Protein AF-A0A847C413-F1 (afdb_monomer_lite)

pLDDT: mean 90.89, std 14.71, range [33.56, 98.5]

Secondary structure (DSSP, 8-state):
-----SPBT-------HHHHHHHHHH--SHHHHHSSSHHHHHHSGGG------SS--TT-B---SSHHHHHHHHHHHHHH-SSS----HHHHHHHHHH-GGGGGTTTT-PPPPTTGGGSSS--

Radius of gyration: 17.54 Å; chains: 1; bounding box: 45×27×40 Å

Structure (mmCIF, N/CA/C/O backbone):
data_AF-A0A847C413-F1
#
_entry.id   AF-A0A847C413-F1
#
loop_
_atom_site.group_PDB
_atom_site.id
_atom_site.type_symbol
_atom_site.label_atom_id
_atom_site.label_alt_id
_atom_site.label_comp_id
_atom_site.label_asym_id
_atom_site.label_entity_id
_atom_site.label_seq_id
_atom_site.pdbx_PDB_ins_code
_atom_site.Cartn_x
_atom_site.Cartn_y
_atom_site.Cartn_z
_atom_site.occupancy
_atom_site.B_iso_or_equiv
_atom_site.auth_seq_id
_atom_site.auth_comp_id
_atom_site.auth_asym_id
_atom_site.auth_atom_id
_atom_site.pdbx_PDB_model_num
ATOM 1 N N . MET A 1 1 ? 4.835 7.251 -7.320 1.00 57.47 1 MET A N 1
ATOM 2 C CA . MET A 1 1 ? 3.444 6.881 -6.978 1.00 57.47 1 MET A CA 1
ATOM 3 C C . MET A 1 1 ? 2.747 8.092 -6.373 1.00 57.47 1 MET A C 1
ATOM 5 O O . MET A 1 1 ? 3.011 8.374 -5.215 1.00 57.47 1 MET A O 1
ATOM 9 N N . ASN A 1 2 ? 1.926 8.827 -7.130 1.00 65.50 2 ASN A N 1
ATOM 10 C CA . ASN A 1 2 ? 1.212 10.010 -6.608 1.00 65.50 2 ASN A CA 1
ATOM 11 C C . ASN A 1 2 ? -0.322 9.896 -6.710 1.00 65.50 2 ASN A C 1
ATOM 13 O O . ASN A 1 2 ? -1.026 10.877 -6.545 1.00 65.50 2 ASN A O 1
ATOM 17 N N . GLU A 1 3 ? -0.835 8.696 -6.997 1.00 84.00 3 GLU A N 1
ATOM 18 C CA . GLU A 1 3 ? -2.254 8.445 -7.316 1.00 84.00 3 GLU A CA 1
ATOM 19 C C . GLU A 1 3 ? -2.911 7.450 -6.338 1.00 84.00 3 GLU A C 1
ATOM 21 O O . GLU A 1 3 ? -3.936 6.839 -6.643 1.00 84.00 3 GLU A O 1
ATOM 26 N N . ARG A 1 4 ? -2.284 7.230 -5.177 1.00 91.81 4 ARG A N 1
ATOM 27 C CA . ARG A 1 4 ? -2.746 6.284 -4.155 1.00 91.81 4 ARG A CA 1
ATOM 28 C C . ARG A 1 4 ? -4.010 6.826 -3.493 1.00 91.81 4 ARG A C 1
ATOM 30 O O . ARG A 1 4 ? -4.023 7.976 -3.087 1.00 91.81 4 ARG A O 1
ATOM 37 N N . THR A 1 5 ? -5.019 5.977 -3.344 1.00 96.62 5 THR A N 1
ATOM 38 C CA . THR A 1 5 ? -6.268 6.275 -2.610 1.00 96.62 5 THR A CA 1
ATOM 39 C C . THR A 1 5 ? -6.595 5.221 -1.553 1.00 96.62 5 THR A C 1
ATOM 41 O O . THR A 1 5 ? -7.435 5.451 -0.693 1.00 96.62 5 THR A O 1
ATOM 44 N N . TYR A 1 6 ? -5.914 4.073 -1.571 1.00 96.94 6 TYR A N 1
ATOM 45 C CA . TYR A 1 6 ? -5.979 3.074 -0.506 1.00 96.94 6 TYR A CA 1
ATOM 46 C C . TYR A 1 6 ? -4.930 3.351 0.581 1.00 96.94 6 TYR A C 1
ATOM 48 O O . TYR A 1 6 ? -3.899 3.972 0.289 1.00 96.94 6 TYR A O 1
ATOM 56 N N . PRO A 1 7 ? -5.142 2.856 1.816 1.00 96.00 7 PRO A N 1
ATOM 57 C CA . PRO A 1 7 ? -4.121 2.868 2.855 1.00 96.00 7 PRO A CA 1
ATOM 58 C C . PRO A 1 7 ? -2.811 2.255 2.370 1.00 96.00 7 PRO A C 1
ATOM 60 O O . PRO A 1 7 ? -2.784 1.282 1.611 1.00 96.00 7 PRO A O 1
ATOM 63 N N . ARG A 1 8 ? -1.693 2.793 2.852 1.00 94.25 8 ARG A N 1
ATOM 64 C CA . ARG A 1 8 ? -0.395 2.147 2.655 1.00 94.25 8 ARG A CA 1
ATOM 65 C C . ARG A 1 8 ? -0.376 0.770 3.305 1.00 94.25 8 ARG A C 1
ATOM 67 O O . ARG A 1 8 ? -0.867 0.635 4.414 1.00 94.25 8 ARG A O 1
ATOM 74 N N . GLY A 1 9 ? 0.211 -0.214 2.622 1.00 94.06 9 GLY A N 1
ATOM 75 C CA . GLY A 1 9 ? 0.189 -1.621 3.042 1.00 94.06 9 GLY A CA 1
ATOM 76 C C . GLY A 1 9 ? -0.903 -2.456 2.365 1.00 94.06 9 GLY A C 1
ATOM 77 O O . GLY A 1 9 ? -0.868 -3.677 2.453 1.00 94.06 9 GLY A O 1
ATOM 78 N N . LEU A 1 10 ? -1.811 -1.820 1.615 1.00 95.50 10 LEU A N 1
ATOM 79 C CA . LEU A 1 10 ? -2.751 -2.481 0.699 1.00 95.50 10 LEU A CA 1
ATOM 80 C C . LEU A 1 10 ? -2.351 -2.285 -0.775 1.00 95.50 10 LEU A C 1
ATOM 82 O O . LEU A 1 10 ? -3.195 -2.241 -1.667 1.00 95.50 10 LEU A O 1
ATOM 86 N N . ASP A 1 11 ? -1.053 -2.110 -1.023 1.00 92.19 11 ASP A N 1
ATOM 87 C CA . ASP A 1 11 ? -0.500 -1.879 -2.353 1.00 92.19 11 ASP A CA 1
ATOM 88 C C . ASP A 1 11 ? -0.570 -3.170 -3.193 1.00 92.19 11 ASP A C 1
ATOM 90 O O . ASP A 1 11 ? -0.106 -4.228 -2.767 1.00 92.19 11 ASP A O 1
ATOM 94 N N . ILE A 1 12 ? -1.157 -3.083 -4.390 1.00 94.69 12 ILE A N 1
ATOM 95 C CA . ILE A 1 12 ? -1.260 -4.190 -5.349 1.00 94.69 12 ILE A CA 1
ATOM 96 C C . ILE A 1 12 ? -0.811 -3.685 -6.717 1.00 94.69 12 ILE A C 1
ATOM 98 O O . ILE A 1 12 ? -1.281 -2.653 -7.196 1.00 94.69 12 ILE A O 1
ATOM 102 N N . GLU A 1 13 ? 0.062 -4.446 -7.367 1.00 95.31 13 GLU A N 1
ATOM 103 C CA . GLU A 1 13 ? 0.529 -4.180 -8.724 1.00 95.31 13 GLU A CA 1
ATOM 104 C C . GLU A 1 13 ? 0.271 -5.414 -9.589 1.00 95.31 13 GLU A C 1
ATOM 106 O O . GLU A 1 13 ? 0.643 -6.532 -9.231 1.00 95.31 13 GLU A O 1
ATOM 111 N N . VAL A 1 14 ? -0.389 -5.217 -10.732 1.00 96.44 14 VAL A N 1
ATOM 112 C CA . VAL A 1 14 ? -0.707 -6.288 -11.683 1.00 96.44 14 VAL A CA 1
ATOM 113 C C . VAL A 1 14 ? -0.155 -5.906 -13.047 1.00 96.44 14 VAL A C 1
ATOM 115 O O . VAL A 1 14 ? -0.452 -4.838 -13.577 1.00 96.44 14 VAL A O 1
ATOM 118 N N . PHE A 1 15 ? 0.646 -6.790 -13.626 1.00 96.12 15 PHE A N 1
ATOM 119 C CA . PHE A 1 15 ? 1.254 -6.618 -14.941 1.00 96.12 15 PHE A CA 1
ATOM 120 C C . PHE A 1 15 ? 1.411 -7.979 -15.620 1.00 96.12 15 PHE A C 1
ATOM 122 O O . PHE A 1 15 ? 1.413 -9.027 -14.971 1.00 96.12 15 PHE A O 1
ATOM 129 N N . SER A 1 16 ? 1.524 -7.979 -16.948 1.00 97.38 16 SER A N 1
ATOM 130 C CA . SER A 1 16 ? 1.724 -9.216 -17.696 1.00 97.38 16 SER A CA 1
ATOM 131 C C . SER A 1 16 ? 3.133 -9.773 -17.485 1.00 97.38 16 SER A C 1
ATOM 133 O O . SER A 1 16 ? 4.100 -9.044 -17.243 1.00 97.38 16 SER A O 1
ATOM 135 N N . TYR A 1 17 ? 3.274 -11.083 -17.688 1.00 98.06 17 TYR A N 1
ATOM 136 C CA . TYR A 1 17 ? 4.584 -11.729 -17.707 1.00 98.06 17 TYR A CA 1
ATOM 137 C C . TYR A 1 17 ? 5.531 -11.105 -18.744 1.00 98.06 17 TYR A C 1
ATOM 139 O O . TYR A 1 17 ? 6.723 -10.977 -18.482 1.00 98.06 17 TYR A O 1
ATOM 147 N N . SER A 1 18 ? 5.019 -10.695 -19.911 1.00 98.12 18 SER A N 1
ATOM 148 C CA . SER A 1 18 ? 5.847 -10.086 -20.958 1.00 98.12 18 SER A CA 1
ATOM 149 C C . SER A 1 18 ? 6.502 -8.783 -20.493 1.00 98.12 18 SER A C 1
ATOM 151 O O . SER A 1 18 ? 7.701 -8.614 -20.706 1.00 98.12 18 SER A O 1
ATOM 153 N N . VAL A 1 19 ? 5.754 -7.914 -19.805 1.00 97.38 19 VAL A N 1
ATOM 154 C CA . VAL A 1 19 ? 6.271 -6.651 -19.257 1.00 97.38 19 VAL A CA 1
ATOM 155 C C . VAL A 1 19 ? 7.284 -6.917 -18.143 1.00 97.38 19 VAL A C 1
ATOM 157 O O . VAL A 1 19 ? 8.361 -6.323 -18.144 1.00 97.38 19 VAL A O 1
ATOM 160 N N . LEU A 1 20 ? 6.997 -7.861 -17.237 1.00 97.69 20 LEU A N 1
ATOM 161 C CA . LEU A 1 20 ? 7.947 -8.249 -16.187 1.00 97.69 20 LEU A CA 1
ATOM 162 C C . LEU A 1 20 ? 9.252 -8.810 -16.772 1.00 97.69 20 LEU A C 1
ATOM 164 O O . LEU A 1 20 ? 10.342 -8.450 -16.330 1.00 97.69 20 LEU A O 1
ATOM 168 N N . LYS A 1 21 ? 9.154 -9.683 -17.783 1.00 98.19 21 LYS A N 1
ATOM 169 C CA . LYS A 1 21 ? 10.311 -10.268 -18.470 1.00 98.19 21 LYS A CA 1
ATOM 170 C C . LYS A 1 21 ? 11.164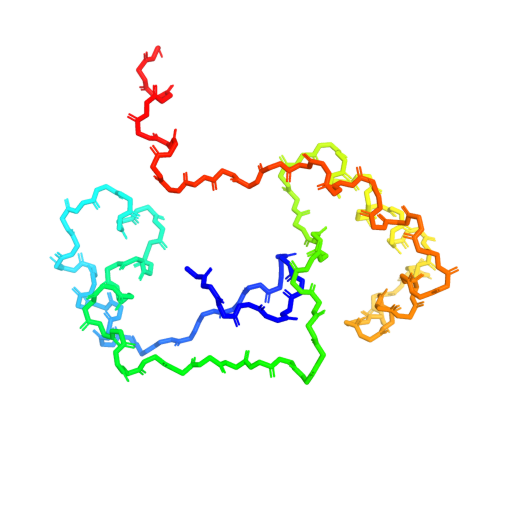 -9.184 -19.120 1.00 98.19 21 LYS A C 1
ATOM 172 O O . LYS A 1 21 ? 12.388 -9.235 -19.044 1.00 98.19 21 LYS A O 1
ATOM 177 N N . GLU A 1 22 ? 10.531 -8.208 -19.757 1.00 97.88 22 GLU A N 1
ATOM 178 C CA . GLU A 1 22 ? 11.239 -7.086 -20.358 1.00 97.88 22 GLU A CA 1
ATOM 179 C C . GLU A 1 22 ? 11.965 -6.241 -19.303 1.00 97.88 22 GLU A C 1
ATOM 181 O O . GLU A 1 22 ? 13.159 -5.978 -19.462 1.00 97.88 22 GLU A O 1
ATOM 186 N N . ALA A 1 23 ? 11.289 -5.912 -18.198 1.00 97.31 23 ALA A N 1
ATOM 187 C CA . ALA A 1 23 ? 11.887 -5.202 -17.071 1.00 97.31 23 ALA A CA 1
ATOM 188 C C . ALA A 1 23 ? 13.105 -5.945 -16.509 1.00 97.31 23 ALA A C 1
ATOM 190 O O . ALA A 1 23 ? 14.151 -5.337 -16.299 1.00 97.31 23 ALA A O 1
ATOM 191 N N . PHE A 1 24 ? 13.019 -7.269 -16.356 1.00 97.25 24 PHE A N 1
ATOM 192 C CA . PHE A 1 24 ? 14.130 -8.095 -15.881 1.00 97.25 24 PHE A CA 1
ATOM 193 C C . PHE A 1 24 ? 15.390 -7.973 -16.757 1.00 97.25 24 PHE A C 1
ATOM 195 O O . PHE A 1 24 ? 16.496 -7.839 -16.233 1.00 97.25 24 PHE A O 1
ATOM 202 N N . TYR A 1 25 ? 15.242 -7.990 -18.087 1.00 98.06 25 TYR A N 1
ATOM 203 C CA . TYR A 1 25 ? 16.387 -7.880 -19.000 1.00 98.06 25 TYR A CA 1
ATOM 204 C C . TYR A 1 25 ? 16.889 -6.445 -19.183 1.00 98.06 25 TYR A C 1
ATOM 206 O O . TYR A 1 25 ? 18.084 -6.249 -19.406 1.00 98.06 25 TYR A O 1
ATOM 214 N N . LYS A 1 26 ? 15.999 -5.447 -19.121 1.00 97.81 26 LYS A N 1
ATOM 215 C CA . LYS A 1 26 ? 16.325 -4.053 -19.459 1.00 97.81 26 LYS A CA 1
ATOM 216 C C . LYS A 1 26 ? 16.627 -3.162 -18.251 1.00 97.81 26 LYS A C 1
ATOM 218 O O . LYS A 1 26 ? 17.233 -2.108 -18.436 1.00 97.81 26 LYS A O 1
ATOM 223 N N . ALA A 1 27 ? 16.253 -3.552 -17.033 1.00 97.25 27 ALA A N 1
ATOM 224 C CA . ALA A 1 27 ? 16.577 -2.798 -15.825 1.00 97.25 27 ALA A CA 1
ATOM 225 C C . ALA A 1 27 ? 18.078 -2.884 -15.502 1.00 97.25 27 ALA A C 1
ATOM 227 O O . ALA A 1 27 ? 18.616 -3.956 -15.194 1.00 97.25 27 ALA A O 1
ATOM 228 N N . THR A 1 28 ? 18.754 -1.736 -15.548 1.00 96.06 28 THR A N 1
ATOM 229 C CA . THR A 1 28 ? 20.200 -1.611 -15.294 1.00 96.06 28 THR A CA 1
ATOM 230 C C . THR A 1 28 ? 20.521 -0.880 -13.996 1.00 96.06 28 THR A C 1
ATOM 232 O O . THR A 1 28 ? 21.643 -0.990 -13.506 1.00 96.06 28 THR A O 1
ATOM 235 N N . ARG A 1 29 ? 19.560 -0.154 -13.410 1.00 95.88 29 ARG A N 1
ATOM 236 C CA . ARG A 1 29 ? 19.756 0.578 -12.151 1.00 95.88 29 ARG A CA 1
ATOM 237 C C . ARG A 1 29 ? 19.416 -0.315 -10.955 1.00 95.88 29 ARG A C 1
ATOM 239 O O . ARG A 1 29 ? 18.464 -1.088 -11.020 1.00 95.88 29 ARG A O 1
ATOM 246 N N . ALA A 1 30 ? 20.160 -0.180 -9.855 1.00 94.38 30 ALA A N 1
ATOM 247 C CA . ALA A 1 30 ? 19.991 -1.018 -8.661 1.00 94.38 30 ALA A CA 1
ATOM 248 C C . ALA A 1 30 ? 18.553 -0.977 -8.106 1.00 94.38 30 ALA A C 1
ATOM 250 O O . ALA A 1 30 ? 17.915 -2.021 -8.005 1.00 94.38 30 ALA A O 1
ATOM 251 N N . TYR A 1 31 ? 17.997 0.221 -7.891 1.00 93.50 31 TYR A N 1
ATOM 252 C CA . TYR A 1 31 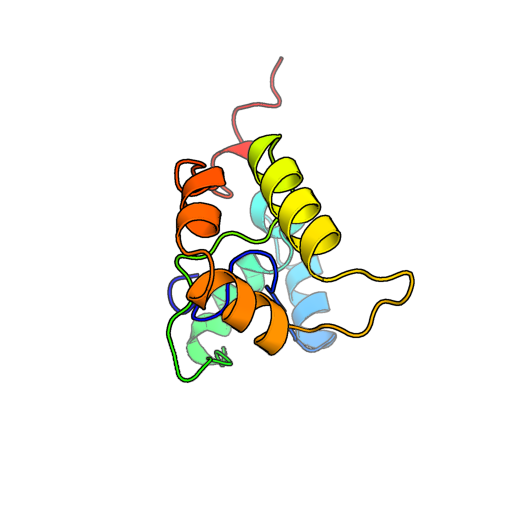? 16.632 0.391 -7.369 1.00 93.50 31 TYR A CA 1
ATOM 253 C C . TYR A 1 31 ? 15.547 -0.216 -8.279 1.00 93.50 31 TYR A C 1
ATOM 255 O O . TYR A 1 31 ? 14.509 -0.663 -7.800 1.00 93.50 31 TYR A O 1
ATOM 263 N N . GLN A 1 32 ? 15.769 -0.260 -9.601 1.00 94.81 32 GLN A N 1
ATOM 264 C CA . GLN A 1 32 ? 14.825 -0.887 -10.533 1.00 94.81 32 GLN A CA 1
ATOM 265 C C . GLN A 1 32 ? 14.782 -2.406 -10.337 1.00 94.81 32 GLN A C 1
ATOM 267 O O . GLN A 1 32 ? 13.723 -3.007 -10.487 1.00 94.81 32 GLN A O 1
ATOM 272 N N . ARG A 1 33 ? 15.925 -3.024 -10.013 1.00 93.56 33 ARG A N 1
ATOM 273 C CA . ARG A 1 33 ? 16.024 -4.467 -9.763 1.00 93.56 33 ARG A CA 1
ATOM 274 C C . ARG A 1 33 ? 15.530 -4.847 -8.374 1.00 93.56 33 ARG A C 1
ATOM 276 O O . ARG A 1 33 ? 14.872 -5.870 -8.245 1.00 93.56 33 ARG A O 1
ATOM 283 N N . GLU A 1 34 ? 15.826 -4.024 -7.372 1.00 93.62 34 GLU A N 1
ATOM 284 C CA . GLU A 1 34 ? 15.386 -4.236 -5.990 1.00 93.62 34 GLU A CA 1
ATOM 285 C C . GLU A 1 34 ? 13.864 -4.113 -5.853 1.00 93.62 34 GLU A C 1
ATOM 287 O O . GLU A 1 34 ? 13.220 -4.982 -5.273 1.00 93.62 34 GLU A O 1
ATOM 292 N N . HIS A 1 35 ? 13.273 -3.065 -6.432 1.00 92.12 35 HIS A N 1
ATOM 293 C CA . HIS A 1 35 ? 11.844 -2.775 -6.271 1.00 92.12 35 HIS A CA 1
ATOM 294 C C . HIS A 1 35 ? 10.976 -3.254 -7.436 1.00 92.12 35 HIS A C 1
ATOM 296 O O . HIS A 1 35 ? 9.769 -3.045 -7.406 1.00 92.12 35 HIS A O 1
ATOM 302 N N . VAL A 1 36 ? 11.572 -3.905 -8.441 1.00 92.56 36 VAL A N 1
ATOM 303 C CA . VAL A 1 36 ? 10.929 -4.588 -9.582 1.00 92.56 36 VAL A CA 1
ATOM 304 C C . VAL A 1 36 ? 10.157 -3.673 -10.548 1.00 92.56 36 VAL A C 1
ATOM 306 O O . VAL A 1 36 ? 10.428 -3.666 -11.750 1.00 92.56 36 VAL A O 1
ATOM 309 N N . THR A 1 37 ? 9.199 -2.889 -10.062 1.00 94.56 37 THR A N 1
ATOM 310 C CA . THR A 1 37 ? 8.285 -2.072 -10.867 1.00 94.56 37 THR A CA 1
ATOM 311 C C . THR A 1 37 ? 8.790 -0.690 -11.305 1.00 94.56 37 THR A C 1
ATOM 313 O O . THR A 1 37 ? 8.228 -0.181 -12.280 1.00 94.56 37 THR A O 1
ATOM 316 N N . PRO A 1 38 ? 9.853 -0.062 -10.740 1.00 95.06 38 PRO A N 1
ATOM 317 C CA . PRO A 1 38 ? 10.272 1.269 -11.188 1.00 95.06 38 PRO A CA 1
ATOM 318 C C . PRO A 1 38 ? 10.602 1.353 -12.680 1.00 95.06 38 PRO A C 1
ATOM 320 O O . PRO A 1 38 ? 10.208 2.310 -13.341 1.00 95.06 38 PRO A O 1
ATOM 323 N N . TRP A 1 39 ? 11.247 0.326 -13.245 1.00 96.19 39 TRP A N 1
ATOM 324 C CA . TRP A 1 39 ? 11.523 0.295 -14.684 1.00 96.19 39 TRP A CA 1
ATOM 325 C C . TRP A 1 39 ? 10.227 0.291 -15.510 1.00 96.19 39 TRP A C 1
ATOM 327 O O . TRP A 1 39 ? 10.140 0.984 -16.522 1.00 96.19 39 TRP A O 1
ATOM 337 N N . ILE A 1 40 ? 9.193 -0.430 -15.061 1.00 96.06 40 ILE A N 1
ATOM 338 C CA . ILE A 1 40 ? 7.882 -0.462 -15.725 1.00 96.06 40 ILE A CA 1
ATOM 339 C C . ILE A 1 40 ? 7.243 0.932 -15.681 1.00 96.06 40 ILE A C 1
ATOM 341 O O . ILE A 1 40 ? 6.813 1.433 -16.718 1.00 96.06 40 ILE A O 1
ATOM 345 N N . TYR A 1 41 ? 7.246 1.596 -14.520 1.00 93.81 41 TYR A N 1
ATOM 346 C CA . TYR A 1 41 ? 6.718 2.960 -14.375 1.00 93.81 41 TYR A CA 1
ATOM 347 C C . TYR A 1 41 ? 7.411 3.980 -15.280 1.00 93.81 41 TYR A C 1
ATOM 349 O O . TYR A 1 41 ? 6.756 4.862 -15.836 1.00 93.81 41 TYR A O 1
ATOM 357 N N . GLU A 1 42 ? 8.728 3.867 -15.424 1.00 94.75 42 GLU A N 1
ATOM 358 C CA . GLU A 1 42 ? 9.537 4.783 -16.227 1.00 94.75 42 GLU A CA 1
ATOM 359 C C . GLU A 1 42 ? 9.320 4.603 -17.737 1.00 94.75 42 GLU A C 1
ATOM 361 O O . GLU A 1 42 ? 9.413 5.581 -18.475 1.00 94.75 42 GLU A O 1
ATOM 366 N N . ASN A 1 43 ? 9.004 3.385 -18.199 1.00 95.62 43 ASN A N 1
ATOM 367 C CA . ASN A 1 43 ? 8.911 3.060 -19.630 1.00 95.62 43 ASN A CA 1
ATOM 368 C C . ASN A 1 43 ? 7.471 2.940 -20.154 1.00 95.62 43 ASN A C 1
ATOM 370 O O . ASN A 1 43 ? 7.239 3.147 -21.340 1.00 95.62 43 ASN A O 1
ATOM 374 N N . TYR A 1 44 ? 6.499 2.640 -19.290 1.00 94.50 44 TYR A N 1
ATOM 375 C CA . TYR A 1 44 ? 5.095 2.436 -19.666 1.00 94.50 44 TYR A CA 1
ATOM 376 C C . TYR A 1 44 ? 4.150 3.460 -19.044 1.00 94.50 44 TYR A C 1
ATOM 378 O O . TYR A 1 44 ? 2.957 3.198 -18.958 1.00 94.50 44 TYR A O 1
ATOM 386 N N . LYS A 1 45 ? 4.646 4.626 -18.612 1.00 89.44 45 LYS A N 1
ATOM 387 C CA . LYS A 1 45 ? 3.875 5.630 -17.856 1.00 89.44 45 LYS A CA 1
ATOM 388 C C . LYS A 1 45 ? 2.459 5.893 -18.398 1.00 89.44 45 LYS A C 1
ATOM 390 O O . LYS A 1 45 ? 1.531 6.030 -17.609 1.00 89.44 45 LYS A O 1
ATOM 395 N N . GLU A 1 46 ? 2.298 5.955 -19.718 1.00 91.44 46 GLU A N 1
ATOM 396 C CA . GLU A 1 46 ? 1.020 6.238 -20.394 1.00 91.44 46 GLU A CA 1
ATOM 397 C C . GLU A 1 46 ? 0.058 5.038 -20.445 1.00 91.44 46 GLU A C 1
ATOM 399 O O . GLU A 1 46 ? -1.145 5.219 -20.600 1.00 91.44 46 GLU A O 1
ATOM 404 N N . ALA A 1 47 ? 0.566 3.816 -20.282 1.00 93.81 47 ALA A N 1
ATOM 405 C CA . ALA A 1 47 ? -0.212 2.578 -20.283 1.00 93.81 47 ALA A CA 1
ATOM 406 C C . ALA A 1 47 ? -0.654 2.139 -18.872 1.00 93.81 47 ALA A C 1
ATOM 408 O O . ALA A 1 47 ? -1.252 1.074 -18.714 1.00 93.81 47 ALA A O 1
ATOM 409 N N . ILE A 1 48 ? -0.344 2.925 -17.837 1.00 94.19 48 ILE A N 1
ATOM 410 C CA . ILE A 1 48 ? -0.636 2.572 -16.446 1.00 94.19 48 ILE A CA 1
ATOM 411 C C . ILE A 1 48 ? -2.041 3.020 -16.077 1.00 94.19 48 ILE A C 1
ATOM 413 O O . ILE A 1 48 ? -2.366 4.206 -16.096 1.00 94.19 48 ILE A O 1
ATOM 417 N N . TYR A 1 49 ? -2.850 2.051 -15.664 1.00 94.88 49 TYR A N 1
ATOM 418 C CA . TYR A 1 49 ? -4.150 2.289 -15.060 1.00 94.88 49 TYR A CA 1
ATOM 419 C C . TYR A 1 49 ? -4.042 2.254 -13.532 1.00 94.88 49 TYR A C 1
ATOM 421 O O . TYR A 1 49 ? -3.466 1.327 -12.963 1.00 94.88 49 TYR A O 1
ATOM 429 N N . TYR A 1 50 ? -4.627 3.251 -12.867 1.00 94.38 50 TYR A N 1
ATOM 430 C CA . TYR A 1 50 ? -4.699 3.318 -11.409 1.00 94.38 50 TYR A CA 1
ATOM 431 C C . TYR A 1 50 ? -6.092 2.901 -10.945 1.00 94.38 50 TYR A C 1
ATOM 433 O O . TYR A 1 50 ? -7.061 3.629 -11.158 1.00 94.38 50 TYR A O 1
ATOM 441 N N . TYR A 1 51 ? -6.180 1.747 -10.285 1.00 95.25 51 TYR A N 1
ATOM 442 C CA . TYR A 1 51 ? -7.398 1.333 -9.597 1.00 95.25 51 TYR A CA 1
ATOM 443 C C . TYR A 1 51 ? -7.535 2.130 -8.297 1.00 95.25 51 TYR A C 1
ATOM 445 O O . TYR A 1 51 ? -6.727 1.977 -7.378 1.00 95.25 51 TYR A O 1
ATOM 453 N N . LYS A 1 52 ? -8.519 3.032 -8.253 1.00 95.88 52 LYS A N 1
ATOM 454 C CA . LYS A 1 52 ? -8.717 3.974 -7.150 1.00 95.88 52 LYS A CA 1
ATOM 455 C C . LYS A 1 52 ? -9.964 3.632 -6.353 1.00 95.88 52 LYS A C 1
ATOM 457 O O . LYS A 1 52 ? -10.969 3.215 -6.918 1.00 95.88 52 LYS A O 1
ATOM 462 N N . ASN A 1 53 ? -9.886 3.869 -5.052 1.00 95.62 53 ASN A N 1
ATOM 463 C CA . ASN A 1 53 ? -11.054 3.925 -4.197 1.00 95.62 53 ASN A CA 1
ATOM 464 C C . ASN A 1 53 ? -11.805 5.251 -4.407 1.00 95.62 53 ASN A C 1
ATOM 466 O O . ASN A 1 53 ? -11.176 6.272 -4.691 1.00 95.62 53 ASN A O 1
ATOM 470 N N . ASP A 1 54 ? -13.125 5.249 -4.205 1.00 96.12 54 ASP A N 1
ATOM 471 C CA . ASP A 1 54 ? -13.961 6.456 -4.332 1.00 96.12 54 ASP A CA 1
ATOM 472 C C . ASP A 1 54 ? -13.614 7.533 -3.289 1.00 96.12 54 ASP A C 1
ATOM 474 O O . ASP A 1 54 ? -13.762 8.729 -3.535 1.00 96.12 54 ASP A O 1
ATOM 478 N N . VAL A 1 55 ? -13.138 7.103 -2.117 1.00 96.00 55 VAL A N 1
ATOM 479 C CA . VAL A 1 55 ? -12.683 7.967 -1.021 1.00 96.00 55 VAL A CA 1
ATOM 480 C C . VAL A 1 55 ? -11.171 7.840 -0.867 1.00 96.00 55 VAL A C 1
ATOM 482 O O . VAL A 1 55 ? -10.634 6.731 -0.907 1.00 96.00 55 VAL A O 1
ATOM 485 N N . ASP A 1 56 ? -10.487 8.963 -0.652 1.00 96.12 56 ASP A N 1
ATOM 486 C CA . ASP A 1 56 ? -9.045 8.979 -0.424 1.00 96.12 56 ASP A CA 1
ATOM 487 C C . ASP A 1 56 ? -8.69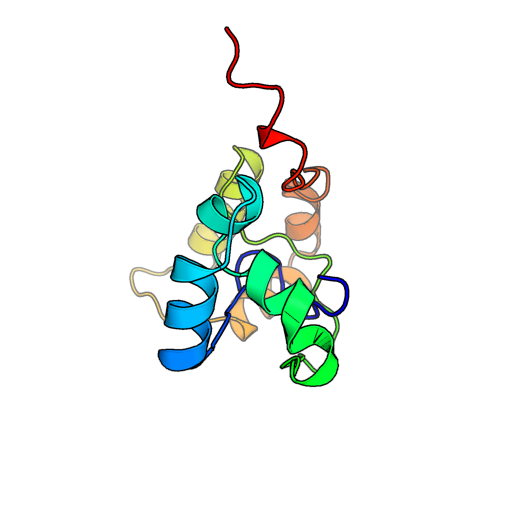0 8.601 1.026 1.00 96.12 56 ASP A C 1
ATOM 489 O O . ASP A 1 56 ? -8.876 9.376 1.964 1.00 96.12 56 ASP A O 1
ATOM 493 N N . TYR A 1 57 ? -8.147 7.395 1.190 1.00 96.50 57 TYR A N 1
ATOM 494 C CA . TYR A 1 57 ? -7.608 6.850 2.436 1.00 96.50 57 TYR A CA 1
ATOM 495 C C . TYR A 1 57 ? -6.076 6.757 2.432 1.00 96.50 57 TYR A C 1
ATOM 497 O O . TYR A 1 57 ? -5.492 6.064 3.267 1.00 96.50 57 TYR A O 1
ATOM 505 N N . SER A 1 58 ? -5.397 7.441 1.508 1.00 94.31 58 SER A N 1
ATOM 506 C CA . SER A 1 58 ? -3.937 7.367 1.349 1.00 94.31 58 SER A CA 1
ATOM 507 C C . SER A 1 58 ? -3.138 7.886 2.548 1.00 94.31 58 SER A C 1
ATOM 509 O O . SER A 1 58 ? -1.957 7.560 2.686 1.00 94.31 58 SER A O 1
ATOM 511 N N . SER A 1 59 ? -3.781 8.651 3.436 1.00 93.31 59 SER A N 1
ATOM 512 C CA . SER A 1 59 ? -3.209 9.128 4.699 1.00 93.31 59 SER A CA 1
ATOM 513 C C . SER A 1 59 ? -3.067 8.034 5.763 1.00 93.31 59 SER A C 1
ATOM 515 O O . SER A 1 59 ? -2.308 8.211 6.716 1.00 93.31 59 SER A O 1
ATOM 517 N N . LEU A 1 60 ? -3.767 6.904 5.614 1.00 95.81 60 LEU A N 1
ATOM 518 C CA . LEU A 1 60 ? -3.695 5.780 6.543 1.00 95.81 60 LEU A CA 1
ATOM 519 C C . LEU A 1 60 ? -2.479 4.895 6.241 1.00 95.81 60 LEU A C 1
ATOM 521 O O . LEU A 1 60 ? -2.203 4.544 5.089 1.00 95.81 60 LEU A O 1
ATOM 525 N N . ARG A 1 61 ? -1.759 4.499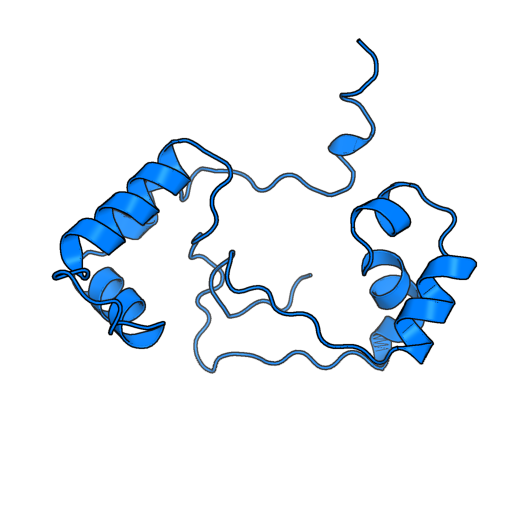 7.296 1.00 96.06 61 ARG A N 1
ATOM 526 C CA . ARG A 1 61 ? -0.560 3.656 7.220 1.00 96.06 61 ARG A CA 1
ATOM 527 C C . ARG A 1 61 ? -0.819 2.304 7.881 1.00 96.06 61 ARG A C 1
ATOM 529 O O . ARG A 1 61 ? -0.765 2.190 9.096 1.00 96.06 61 ARG A O 1
ATOM 536 N N . TRP A 1 62 ? -1.082 1.280 7.080 1.00 96.50 62 TRP A N 1
ATOM 537 C CA . TRP A 1 62 ? -1.346 -0.100 7.508 1.00 96.50 62 TRP A CA 1
ATOM 538 C C . TRP A 1 62 ? -0.266 -1.060 6.984 1.00 96.50 62 TRP A C 1
ATOM 540 O O . TRP A 1 62 ? -0.557 -2.101 6.402 1.00 96.50 62 TRP A O 1
ATOM 550 N N . THR A 1 63 ? 0.998 -0.673 7.152 1.00 95.38 63 THR A N 1
ATOM 551 C CA . THR A 1 63 ? 2.182 -1.493 6.841 1.00 95.38 63 THR A CA 1
ATOM 552 C C . THR A 1 63 ? 2.857 -1.932 8.141 1.00 95.38 63 THR A C 1
ATOM 554 O O . THR A 1 63 ? 2.402 -1.536 9.209 1.00 95.38 63 THR A O 1
ATOM 557 N N . LEU A 1 64 ? 3.920 -2.732 8.060 1.00 96.31 64 LEU A N 1
ATOM 558 C CA . LEU A 1 64 ? 4.663 -3.261 9.206 1.00 96.31 64 LEU A CA 1
ATOM 559 C C . LEU A 1 64 ? 6.172 -3.018 9.040 1.00 96.31 64 LEU A C 1
ATOM 561 O O . LEU A 1 64 ? 6.920 -3.951 8.768 1.00 96.31 64 LEU A O 1
ATOM 565 N N . ASP A 1 65 ? 6.616 -1.766 9.197 1.00 94.31 65 ASP A N 1
ATOM 566 C CA . ASP A 1 65 ? 8.043 -1.406 9.099 1.00 94.31 65 ASP A CA 1
ATOM 567 C C . ASP A 1 65 ? 8.643 -0.936 10.440 1.00 94.31 65 ASP A C 1
ATOM 569 O O . ASP A 1 65 ? 9.863 -0.956 10.615 1.00 94.31 65 ASP A O 1
ATOM 573 N N . THR A 1 66 ? 7.811 -0.481 11.386 1.00 96.50 66 THR A N 1
ATOM 574 C CA . THR A 1 66 ? 8.236 0.078 12.684 1.00 96.50 66 THR A CA 1
ATOM 575 C C . THR A 1 66 ? 7.524 -0.570 13.877 1.00 96.50 66 THR A C 1
ATOM 577 O O . THR A 1 66 ? 6.562 -1.324 13.730 1.00 96.50 66 THR A O 1
ATOM 580 N N . ALA A 1 67 ? 7.980 -0.261 15.094 1.00 97.94 67 ALA A N 1
ATOM 581 C CA . ALA A 1 67 ? 7.297 -0.693 16.314 1.00 97.94 67 ALA A CA 1
ATOM 582 C C . ALA A 1 67 ? 5.885 -0.085 16.443 1.00 97.94 67 ALA A C 1
ATOM 584 O O . ALA A 1 67 ? 4.968 -0.768 16.890 1.00 97.94 67 ALA A O 1
ATOM 585 N N . ASP A 1 68 ? 5.689 1.161 16.001 1.00 97.94 68 ASP A N 1
ATOM 586 C CA . ASP A 1 68 ? 4.376 1.819 16.035 1.00 97.94 68 ASP A CA 1
ATOM 587 C C . ASP A 1 68 ? 3.421 1.248 14.983 1.00 97.94 68 ASP A C 1
ATOM 589 O O . ASP A 1 68 ? 2.225 1.104 15.233 1.00 97.94 68 ASP A O 1
ATOM 593 N N . ASP A 1 69 ? 3.951 0.859 13.820 1.00 97.81 69 ASP A N 1
ATOM 594 C CA . ASP A 1 69 ? 3.209 0.097 12.817 1.00 97.81 69 ASP A CA 1
ATOM 595 C C . ASP A 1 69 ? 2.693 -1.230 13.406 1.00 97.81 69 ASP A C 1
ATOM 597 O O . ASP A 1 69 ? 1.514 -1.567 13.275 1.00 97.81 69 ASP A O 1
ATOM 601 N N . TYR A 1 70 ? 3.564 -1.954 14.118 1.00 98.19 70 TYR A N 1
ATOM 602 C CA . TYR A 1 70 ? 3.194 -3.179 14.824 1.00 98.19 70 TYR A CA 1
ATOM 603 C C . TYR A 1 70 ? 2.138 -2.927 15.906 1.00 98.19 70 TYR A C 1
ATOM 605 O O . TYR A 1 70 ? 1.146 -3.651 15.963 1.00 98.19 70 TYR A O 1
ATOM 613 N N . LEU A 1 71 ? 2.306 -1.882 16.724 1.00 98.44 71 LEU A N 1
ATOM 614 C CA . LEU A 1 71 ? 1.349 -1.510 17.769 1.00 98.44 71 LEU A CA 1
ATOM 615 C C . LEU A 1 71 ? 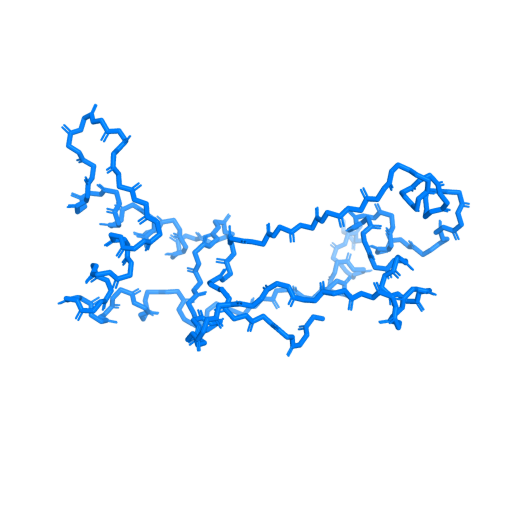-0.039 -1.212 17.190 1.00 98.44 71 LEU A C 1
ATOM 617 O O . LEU A 1 71 ? -1.049 -1.653 17.746 1.00 98.44 71 LEU A O 1
ATOM 621 N N . LEU A 1 72 ? -0.103 -0.499 16.063 1.00 98.50 72 LEU A N 1
ATOM 622 C CA . LEU A 1 72 ? -1.361 -0.247 15.372 1.00 98.50 72 LEU A CA 1
ATOM 623 C C . LEU A 1 72 ? -2.003 -1.558 14.899 1.00 98.50 72 LEU A C 1
ATOM 625 O O . LEU A 1 72 ? -3.179 -1.793 15.179 1.00 98.50 72 LEU A O 1
ATOM 629 N N . ILE A 1 73 ? -1.243 -2.421 14.214 1.00 98.00 73 ILE A N 1
ATOM 630 C CA . ILE A 1 73 ? -1.747 -3.713 13.722 1.00 98.00 73 ILE A CA 1
ATOM 631 C C . ILE A 1 73 ? -2.256 -4.564 14.886 1.00 98.00 73 ILE A C 1
ATOM 633 O O . ILE A 1 73 ? -3.372 -5.077 14.818 1.00 98.00 73 ILE A O 1
ATOM 637 N N . GLN A 1 74 ? -1.492 -4.659 15.975 1.00 98.31 74 GLN A N 1
ATOM 638 C CA . GLN A 1 74 ? -1.907 -5.371 17.178 1.00 98.31 74 GLN A CA 1
ATOM 639 C C . GLN A 1 74 ? -3.229 -4.813 17.722 1.00 98.31 74 GLN A C 1
ATOM 641 O O . GLN A 1 74 ? -4.161 -5.574 17.948 1.00 98.31 74 GLN A O 1
ATOM 646 N N . THR A 1 75 ? -3.362 -3.489 17.833 1.00 98.19 75 THR A N 1
ATOM 647 C CA . THR A 1 75 ? -4.586 -2.839 18.337 1.00 98.19 75 THR A CA 1
ATOM 648 C C . THR A 1 75 ? -5.814 -3.123 17.459 1.00 98.19 75 THR A C 1
ATOM 650 O O . THR A 1 75 ? -6.925 -3.307 17.971 1.00 98.19 75 THR A O 1
ATOM 653 N N . ILE A 1 76 ? -5.632 -3.175 16.133 1.00 98.12 76 ILE A N 1
ATOM 654 C CA . ILE A 1 76 ? -6.692 -3.546 15.181 1.00 98.12 76 ILE A CA 1
ATOM 655 C C . ILE A 1 76 ? -7.113 -5.001 15.408 1.00 98.12 76 ILE A C 1
ATOM 657 O O . ILE A 1 76 ? -8.307 -5.282 15.520 1.00 98.12 76 ILE A O 1
ATOM 661 N N . TYR A 1 77 ? -6.147 -5.917 15.509 1.00 97.94 77 TYR A N 1
ATOM 662 C CA . TYR A 1 77 ? -6.424 -7.334 15.740 1.00 97.94 77 TYR A CA 1
ATOM 663 C C . TYR A 1 77 ? -7.075 -7.576 17.105 1.00 97.94 77 TYR A C 1
ATOM 665 O O . TYR A 1 77 ? -8.083 -8.269 17.153 1.00 97.94 77 TYR A O 1
ATOM 673 N N . ASP A 1 78 ? -6.604 -6.943 18.177 1.00 97.75 78 ASP A N 1
ATOM 674 C CA . ASP A 1 78 ? -7.213 -7.042 19.510 1.00 97.75 78 ASP A CA 1
ATOM 675 C C . ASP A 1 78 ? -8.670 -6.536 19.522 1.00 97.75 78 ASP A C 1
ATOM 677 O O . ASP A 1 78 ? -9.491 -7.005 20.309 1.00 97.75 78 ASP A O 1
ATOM 681 N N . SER A 1 79 ? -9.012 -5.593 18.634 1.00 97.38 79 SER A N 1
ATOM 682 C CA . SER A 1 79 ? -10.372 -5.048 18.518 1.00 97.38 79 SER A CA 1
ATOM 683 C C . SER A 1 79 ? -11.312 -5.904 17.659 1.00 97.38 79 SER A C 1
ATOM 685 O O . SER A 1 79 ? -12.512 -5.931 17.929 1.00 97.38 79 SER A O 1
ATOM 687 N N . LEU A 1 80 ? -10.809 -6.552 16.602 1.00 97.62 80 LEU A N 1
ATOM 688 C CA . LEU A 1 80 ? -11.647 -7.195 15.575 1.00 97.62 80 LEU A CA 1
ATOM 689 C C . LEU A 1 80 ? -11.543 -8.724 15.546 1.00 97.62 80 LEU A C 1
ATOM 691 O O . LEU A 1 80 ? -12.476 -9.397 15.107 1.00 97.62 80 LEU A O 1
ATOM 695 N N . TYR A 1 81 ? -10.422 -9.293 15.985 1.00 97.69 81 TYR A N 1
ATOM 696 C CA . TYR A 1 81 ? -10.180 -10.728 15.923 1.00 97.69 81 TYR A CA 1
ATOM 697 C C . TYR A 1 81 ? -10.791 -11.445 17.130 1.00 97.69 81 TYR A C 1
ATOM 699 O O . TYR A 1 81 ? -10.419 -11.212 18.274 1.00 97.69 81 TYR A O 1
ATOM 707 N N . ASN A 1 82 ? -11.697 -12.387 16.870 1.00 95.12 82 ASN A N 1
ATOM 708 C CA . ASN A 1 82 ? -12.403 -13.160 17.902 1.00 95.12 82 ASN A CA 1
ATOM 709 C C . ASN A 1 82 ? -12.071 -14.664 17.867 1.00 95.12 82 ASN A C 1
ATOM 711 O O . ASN A 1 82 ? -12.872 -15.496 18.287 1.00 95.12 82 ASN A O 1
ATOM 715 N N . GLY A 1 83 ? -10.902 -15.026 17.331 1.00 95.56 83 GLY A N 1
ATOM 716 C CA . GLY A 1 83 ? -10.509 -16.420 17.094 1.00 95.56 83 GLY A CA 1
ATOM 717 C C . GLY A 1 83 ? -10.765 -16.908 15.665 1.00 95.56 83 GLY A C 1
ATOM 718 O O . GLY A 1 83 ? -10.375 -18.024 15.326 1.00 95.56 83 GLY A O 1
ATOM 719 N N . LYS A 1 84 ? -11.368 -16.075 14.806 1.00 94.88 84 LYS A N 1
ATOM 720 C CA . LYS A 1 84 ? -11.486 -16.304 13.362 1.00 94.88 84 LYS A CA 1
ATOM 721 C C . LYS A 1 84 ? -11.213 -15.011 12.597 1.00 94.88 84 LYS A C 1
ATOM 723 O O . LYS A 1 84 ? -11.689 -13.949 12.978 1.00 94.88 84 LYS A O 1
ATOM 728 N N . HIS A 1 85 ? -10.483 -15.103 11.487 1.00 93.31 85 HIS A N 1
ATOM 729 C CA . HIS A 1 85 ? -10.289 -13.965 10.591 1.00 93.31 85 HIS A CA 1
ATOM 730 C C . HIS A 1 85 ? -11.521 -13.804 9.689 1.00 93.31 85 HIS A C 1
ATOM 732 O O . HIS A 1 85 ? -11.691 -14.538 8.714 1.00 93.31 85 HIS A O 1
ATOM 738 N N . ASN A 1 86 ? -12.423 -12.901 10.069 1.00 95.31 86 ASN A N 1
ATOM 739 C CA . ASN A 1 86 ? -13.677 -12.620 9.365 1.00 95.31 86 ASN A CA 1
ATOM 740 C C . ASN A 1 86 ? -13.960 -11.115 9.211 1.00 95.31 86 ASN A C 1
ATOM 742 O O . ASN A 1 86 ? -15.113 -10.742 9.011 1.00 95.31 86 ASN A O 1
ATOM 746 N N . PHE A 1 87 ? -12.927 -10.281 9.321 1.00 97.69 87 PHE A N 1
ATOM 747 C CA . PHE A 1 87 ? -13.001 -8.838 9.122 1.00 97.69 87 PHE A CA 1
ATOM 748 C C . PHE A 1 87 ? -12.114 -8.436 7.943 1.00 97.69 87 PHE A C 1
ATOM 750 O O . PHE A 1 87 ? -11.079 -9.054 7.694 1.00 97.69 87 PHE A O 1
ATOM 757 N N . PHE A 1 88 ? -12.518 -7.398 7.221 1.00 97.06 88 PHE A N 1
ATOM 758 C CA . PHE A 1 88 ? -11.857 -6.947 6.000 1.00 97.06 88 PHE A CA 1
ATOM 759 C C . PHE A 1 88 ? -11.705 -5.424 5.986 1.00 97.06 88 PHE A C 1
ATOM 761 O O . PHE A 1 88 ? -11.957 -4.738 6.974 1.00 97.06 88 PHE A O 1
ATOM 768 N N . PHE A 1 89 ? -11.292 -4.884 4.838 1.00 96.94 89 PHE A N 1
ATOM 769 C CA . PHE A 1 89 ? -11.056 -3.458 4.612 1.00 96.94 89 PHE A CA 1
ATOM 770 C C . PHE A 1 89 ? -12.139 -2.541 5.213 1.00 96.94 89 PHE A C 1
ATOM 772 O O . PHE A 1 89 ? -11.815 -1.608 5.945 1.00 96.94 89 PHE A O 1
ATOM 779 N N . ALA A 1 90 ? -13.418 -2.837 4.957 1.00 97.19 90 ALA A N 1
ATOM 780 C CA . ALA A 1 90 ? -14.538 -2.031 5.443 1.00 97.19 90 ALA A CA 1
ATOM 781 C C . ALA A 1 90 ? -14.678 -2.049 6.977 1.00 97.19 90 ALA A C 1
ATOM 783 O O . ALA A 1 90 ? -14.993 -1.021 7.574 1.00 97.19 90 ALA A O 1
ATOM 784 N N . ASP A 1 91 ? -14.407 -3.186 7.620 1.00 98.25 91 ASP A N 1
ATOM 785 C CA . ASP A 1 91 ? -14.479 -3.326 9.078 1.00 98.25 91 ASP A CA 1
ATOM 786 C C . ASP A 1 91 ? -13.349 -2.552 9.766 1.00 98.25 91 ASP A C 1
ATOM 788 O O . ASP A 1 91 ? -13.576 -1.879 10.771 1.00 98.25 91 ASP A O 1
ATOM 792 N N . VAL A 1 92 ? -12.141 -2.579 9.189 1.00 98.06 92 VAL A N 1
ATOM 793 C CA . VAL A 1 92 ? -11.008 -1.785 9.690 1.00 98.06 92 VAL A CA 1
ATOM 794 C C . VAL A 1 92 ? -11.280 -0.289 9.513 1.00 98.06 92 VAL A C 1
ATOM 796 O O . VAL A 1 92 ? -11.045 0.484 10.437 1.00 98.06 92 VAL A O 1
ATOM 799 N N . LEU A 1 93 ? -11.845 0.143 8.380 1.00 98.00 93 LEU A N 1
ATOM 800 C CA . LEU A 1 93 ? -12.261 1.541 8.204 1.00 98.00 93 LEU A CA 1
ATOM 801 C C . LEU A 1 93 ? -13.322 1.964 9.225 1.00 98.00 93 LEU A C 1
ATOM 803 O O . LEU A 1 93 ? -13.228 3.055 9.789 1.00 98.00 93 LEU A O 1
ATOM 807 N N . LYS A 1 94 ? -14.309 1.103 9.493 1.00 98.25 94 LYS A N 1
ATOM 808 C CA . LYS A 1 94 ? -15.324 1.351 10.521 1.00 98.25 94 LYS A CA 1
ATOM 809 C C . LYS A 1 94 ? -14.684 1.516 11.901 1.00 98.25 94 LYS A C 1
ATOM 811 O O . LYS A 1 94 ? -15.020 2.465 12.605 1.00 98.25 94 LYS A O 1
ATOM 816 N N . LEU A 1 95 ? -13.716 0.668 12.250 1.00 98.31 95 LEU A N 1
ATOM 817 C CA . LEU A 1 95 ? -12.955 0.807 13.491 1.00 98.31 95 LEU A CA 1
ATOM 818 C C . LEU A 1 95 ? -12.231 2.161 13.569 1.00 98.31 95 LEU A C 1
ATOM 820 O O . LEU A 1 95 ? -12.266 2.798 14.612 1.00 98.31 95 LEU A O 1
ATOM 824 N N . PHE A 1 96 ? -11.617 2.633 12.482 1.00 97.62 96 PHE A N 1
ATOM 825 C CA . PHE A 1 96 ? -10.960 3.949 12.442 1.00 97.62 96 PHE A CA 1
ATOM 826 C C . PHE A 1 96 ? -11.945 5.118 12.549 1.00 97.62 96 PHE A C 1
ATOM 828 O O . PHE A 1 96 ? -11.601 6.159 13.103 1.00 97.62 96 PHE A O 1
ATOM 835 N N . HIS A 1 97 ? -13.167 4.960 12.039 1.00 96.56 97 HIS A N 1
ATOM 836 C CA . HIS A 1 97 ? -14.229 5.944 12.236 1.00 96.56 97 HIS A CA 1
ATOM 837 C C . HIS A 1 97 ? -14.686 5.992 13.704 1.00 96.56 97 HIS A C 1
ATOM 839 O O . HIS A 1 97 ? -14.939 7.068 14.238 1.00 96.56 97 HIS A O 1
ATOM 845 N N . GLU A 1 98 ? -14.786 4.836 14.363 1.00 98.00 98 GLU A N 1
ATOM 846 C CA . GLU A 1 98 ? -15.151 4.730 15.783 1.00 98.00 98 GLU A CA 1
ATOM 847 C C . GLU A 1 98 ? -14.012 5.144 16.729 1.00 98.00 98 GLU A C 1
ATOM 849 O O . GLU A 1 98 ? -14.279 5.651 17.818 1.00 98.00 98 GLU A O 1
ATOM 854 N N . LYS A 1 99 ? -12.757 4.955 16.306 1.00 97.81 99 LYS A N 1
ATOM 855 C CA . LYS A 1 99 ? -11.530 5.236 17.066 1.00 97.81 99 LYS A CA 1
ATOM 856 C C . LYS A 1 99 ? -10.513 6.038 16.232 1.00 97.81 99 LYS A C 1
ATOM 858 O O . LYS A 1 99 ? -9.498 5.483 15.789 1.00 97.81 99 LYS A O 1
ATOM 863 N N . PRO A 1 100 ? -10.749 7.342 15.982 1.00 95.62 100 PRO A N 1
ATOM 864 C CA . PRO A 1 100 ? -9.871 8.163 15.141 1.00 95.62 100 PRO A CA 1
ATOM 865 C C . PRO A 1 100 ? -8.425 8.277 15.652 1.00 95.62 100 PRO A C 1
ATOM 867 O O . PRO A 1 100 ? -7.509 8.546 14.872 1.00 95.62 100 PRO A O 1
ATOM 870 N N . GLU A 1 101 ? -8.194 8.058 16.948 1.00 97.06 101 GLU A N 1
ATOM 871 C CA . GLU A 1 101 ? -6.874 8.060 17.577 1.00 97.06 101 GLU A CA 1
ATOM 872 C C . GLU A 1 101 ? -5.934 6.977 17.031 1.00 97.06 101 GLU A C 1
ATOM 874 O O . GLU A 1 101 ? -4.717 7.165 17.063 1.00 97.06 101 GLU A O 1
ATOM 879 N N . LEU A 1 102 ? -6.469 5.890 16.459 1.00 97.81 102 LEU A N 1
ATOM 880 C CA . LEU A 1 102 ? -5.665 4.827 15.845 1.00 97.81 102 LEU A CA 1
ATOM 881 C C . LEU A 1 102 ? -4.772 5.366 14.728 1.00 97.81 102 LEU A C 1
ATOM 883 O O . LEU A 1 102 ? -3.608 4.987 14.619 1.00 97.81 102 LEU A O 1
ATOM 887 N N . ALA A 1 103 ? -5.282 6.316 13.941 1.00 94.81 103 ALA A N 1
ATOM 888 C CA . ALA A 1 103 ? -4.506 6.939 12.879 1.00 94.81 103 ALA A CA 1
ATOM 889 C C . ALA A 1 103 ? -3.287 7.701 13.416 1.00 94.81 103 ALA A C 1
ATOM 891 O O . ALA A 1 103 ? -2.322 7.879 12.684 1.00 94.81 103 ALA A O 1
ATOM 892 N N . ALA A 1 104 ? -3.298 8.156 14.672 1.00 95.94 104 ALA A N 1
ATOM 893 C CA . ALA A 1 104 ? -2.197 8.927 15.237 1.00 95.94 104 ALA A CA 1
ATOM 894 C C . ALA A 1 104 ? -0.980 8.067 15.618 1.00 95.94 104 ALA A C 1
ATOM 896 O O . ALA A 1 104 ? 0.122 8.616 15.665 1.00 95.94 104 ALA A O 1
ATOM 897 N N . ILE A 1 105 ? -1.163 6.755 15.837 1.00 97.56 105 ILE A N 1
ATOM 898 C CA . ILE A 1 105 ? -0.133 5.836 16.353 1.00 97.56 105 ILE A CA 1
ATOM 899 C C . ILE A 1 105 ? 1.138 5.895 15.499 1.00 97.56 105 ILE A C 1
ATOM 901 O O . ILE A 1 105 ? 2.220 6.150 16.016 1.00 97.56 105 ILE A O 1
ATOM 905 N N . ASN A 1 106 ? 1.004 5.759 14.181 1.00 97.38 106 ASN A N 1
ATOM 906 C CA . ASN A 1 106 ? 2.141 5.704 13.260 1.00 97.38 106 ASN A CA 1
ATOM 907 C C . ASN A 1 106 ? 2.147 6.824 12.205 1.00 97.38 106 ASN A C 1
ATOM 909 O O . ASN A 1 106 ? 2.966 6.805 11.288 1.00 97.38 106 ASN A O 1
ATOM 913 N N . ARG A 1 107 ? 1.284 7.843 12.329 1.00 94.19 107 ARG A N 1
ATOM 914 C CA . ARG A 1 107 ? 1.204 8.963 11.364 1.00 94.19 107 ARG A CA 1
ATOM 915 C C . ARG A 1 107 ? 2.520 9.716 11.182 1.00 94.19 107 ARG A C 1
ATOM 917 O O . ARG A 1 107 ? 2.747 10.323 10.142 1.00 94.19 107 ARG A O 1
ATOM 924 N N . HIS A 1 108 ? 3.353 9.736 12.215 1.00 93.69 108 HIS A N 1
ATOM 925 C CA . HIS A 1 108 ? 4.628 10.444 12.216 1.00 93.69 108 HIS A CA 1
ATOM 926 C C . HIS A 1 108 ? 5.746 9.671 11.491 1.00 93.69 108 HIS A C 1
ATOM 928 O O . HIS A 1 108 ? 6.813 10.232 11.245 1.00 93.69 108 HIS A O 1
ATOM 934 N N . VAL A 1 109 ? 5.519 8.399 11.145 1.00 93.50 109 VAL A N 1
ATOM 935 C CA . VAL A 1 109 ? 6.503 7.559 10.461 1.00 93.50 109 VAL A CA 1
ATOM 936 C C . VAL A 1 109 ? 6.654 8.021 9.012 1.00 93.50 109 VAL A C 1
ATOM 938 O O . VAL A 1 109 ? 5.732 7.923 8.200 1.00 93.50 109 VAL A O 1
ATOM 941 N N . VAL A 1 110 ? 7.850 8.499 8.672 1.00 88.75 110 VAL A N 1
ATOM 942 C CA . VAL A 1 110 ? 8.191 8.921 7.310 1.00 88.75 110 VAL A CA 1
ATOM 943 C C . VAL A 1 110 ? 8.570 7.701 6.474 1.00 88.75 110 VAL A C 1
ATOM 945 O O . VAL A 1 110 ? 9.442 6.917 6.847 1.00 88.75 110 VAL A O 1
ATOM 948 N N . GLN A 1 111 ? 7.924 7.547 5.318 1.00 84.44 111 GLN A N 1
ATOM 949 C CA . GLN A 1 111 ? 8.233 6.468 4.385 1.00 84.44 111 GLN A CA 1
ATOM 950 C C . GLN A 1 111 ? 9.614 6.678 3.751 1.00 84.44 111 GLN A C 1
ATOM 952 O O . GLN A 1 111 ? 9.848 7.708 3.121 1.00 84.44 111 GLN A O 1
ATOM 957 N N . LYS A 1 112 ? 10.484 5.666 3.839 1.00 82.81 112 LYS A N 1
ATOM 958 C CA . LYS A 1 112 ? 11.760 5.645 3.109 1.00 82.81 112 LYS A CA 1
ATOM 959 C C . LYS A 1 112 ? 11.518 5.653 1.602 1.00 82.81 112 LYS A C 1
ATOM 961 O O . LYS A 1 112 ? 10.641 4.938 1.107 1.00 82.81 112 LYS A O 1
ATOM 966 N N . THR A 1 113 ? 12.298 6.447 0.883 1.00 78.50 113 THR A N 1
ATOM 967 C CA . THR A 1 113 ? 12.274 6.499 -0.579 1.00 78.50 113 THR A CA 1
ATOM 968 C C . THR A 1 113 ? 13.294 5.527 -1.164 1.00 78.50 113 THR A C 1
ATOM 970 O O . THR A 1 113 ? 14.285 5.192 -0.525 1.00 78.50 113 THR A O 1
ATOM 973 N N . TYR A 1 114 ? 13.082 5.088 -2.405 1.00 68.31 114 TYR A N 1
ATOM 974 C CA . TYR A 1 114 ? 13.975 4.138 -3.085 1.00 68.31 114 TYR A CA 1
ATOM 975 C C . TYR A 1 114 ? 15.418 4.654 -3.277 1.00 68.31 114 TYR A C 1
ATOM 977 O O . TYR A 1 114 ? 16.326 3.876 -3.544 1.00 68.31 114 TYR A O 1
ATOM 985 N N . ASN A 1 115 ? 15.646 5.965 -3.133 1.00 58.00 115 ASN A N 1
ATOM 986 C CA . ASN A 1 115 ? 16.985 6.556 -3.184 1.00 58.00 115 ASN A CA 1
ATOM 987 C C . ASN A 1 115 ? 17.723 6.477 -1.836 1.00 58.00 115 ASN A C 1
ATOM 989 O O . ASN A 1 115 ? 18.945 6.615 -1.812 1.00 58.00 115 ASN A O 1
ATOM 993 N N . ASP A 1 116 ? 17.010 6.236 -0.731 1.00 54.50 116 ASP A N 1
ATOM 994 C CA . ASP A 1 116 ? 17.589 6.206 0.618 1.00 54.50 116 ASP A CA 1
ATOM 995 C C . ASP A 1 116 ? 18.375 4.913 0.894 1.00 54.50 116 ASP A C 1
ATOM 997 O O . ASP A 1 116 ? 19.236 4.889 1.770 1.00 54.50 116 ASP A O 1
ATOM 1001 N N . THR A 1 117 ? 18.138 3.848 0.122 1.00 48.66 117 THR A N 1
ATOM 1002 C CA . THR A 1 117 ? 18.840 2.557 0.248 1.00 48.66 117 THR A CA 1
ATOM 1003 C C . THR A 1 117 ? 20.230 2.559 -0.407 1.00 48.66 117 THR A C 1
ATOM 1005 O O . THR A 1 117 ? 21.013 1.640 -0.212 1.00 48.66 117 THR A O 1
ATOM 1008 N N . SER A 1 118 ? 20.590 3.600 -1.172 1.00 43.59 118 SER A N 1
ATOM 1009 C CA . SER A 1 118 ? 21.877 3.652 -1.894 1.00 43.59 118 SER A CA 1
ATOM 1010 C C . SER A 1 118 ? 23.063 4.143 -1.047 1.00 43.59 118 SER A C 1
ATOM 1012 O O . SER A 1 118 ? 24.198 4.112 -1.519 1.00 43.59 118 SER A O 1
ATOM 1014 N N . THR A 1 119 ? 22.834 4.614 0.183 1.00 40.34 119 THR A N 1
ATOM 1015 C CA . THR A 1 119 ? 23.878 5.214 1.041 1.00 40.34 119 THR A CA 1
ATOM 1016 C C . THR A 1 119 ? 24.090 4.513 2.385 1.00 40.34 119 THR A C 1
ATOM 1018 O O . THR A 1 119 ? 25.022 4.888 3.096 1.00 40.34 119 THR A O 1
ATOM 1021 N N . SER A 1 120 ? 23.300 3.494 2.749 1.00 37.34 120 SER A N 1
ATOM 1022 C CA . SER A 1 120 ? 23.424 2.822 4.056 1.00 37.34 120 SER A CA 1
ATOM 1023 C C . SER A 1 120 ? 24.244 1.531 4.067 1.00 37.34 120 SER A C 1
ATOM 1025 O O . SER A 1 120 ? 24.653 1.114 5.147 1.00 37.34 120 SER A O 1
ATOM 1027 N N . ASP A 1 121 ? 24.544 0.936 2.910 1.00 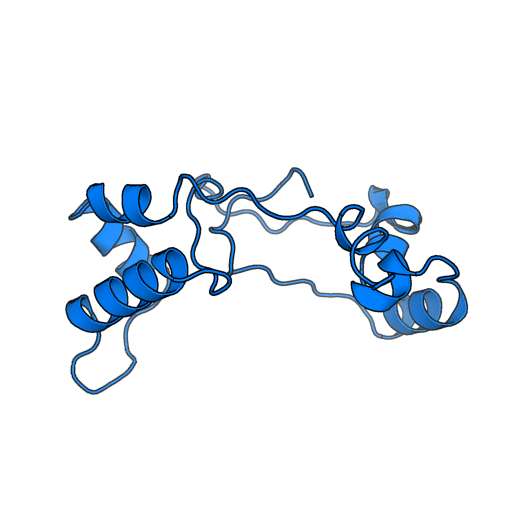38.25 121 ASP A N 1
ATOM 1028 C CA . ASP A 1 121 ? 25.165 -0.402 2.840 1.00 38.25 121 ASP A CA 1
ATOM 1029 C C . ASP A 1 121 ? 26.692 -0.363 2.618 1.00 38.25 121 ASP A C 1
ATOM 1031 O O . ASP A 1 121 ? 27.308 -1.320 2.153 1.00 38.25 121 ASP A O 1
ATOM 1035 N N . LEU A 1 122 ? 27.326 0.754 2.989 1.00 36.47 122 LEU A N 1
ATOM 1036 C CA . LEU A 1 122 ? 28.781 0.895 3.106 1.00 36.47 122 LEU A CA 1
ATOM 1037 C C . LEU A 1 122 ? 29.156 1.186 4.566 1.00 36.47 122 LEU A C 1
ATOM 1039 O O . LEU A 1 122 ? 29.564 2.300 4.903 1.00 36.47 122 LEU A O 1
ATOM 1043 N N . LYS A 1 123 ? 29.010 0.185 5.436 1.00 33.56 123 LYS A N 1
ATOM 1044 C CA . LYS A 1 123 ? 29.748 0.077 6.701 1.00 33.56 123 LYS A CA 1
ATOM 1045 C C . LYS A 1 123 ? 30.121 -1.368 6.981 1.00 33.56 123 LYS A C 1
ATOM 1047 O O . LYS A 1 123 ? 29.243 -2.236 6.807 1.00 33.56 123 LYS A O 1
#

Sequence (123 aa):
MNERTYPRGLDIEVFSYSVLKEAFYKATRAYQREHVTPWIYENYKEAIYYYKNDVDYSSLRWTLDTADDYLLIQTIYDSLYNGKHNFFFADVLKLFHEKPELAAINRHVVQKTYNDTSTSDLK

Foldseek 3Di:
DPQAQDEAVPDDDDDDPVLLVCLVVPPDDPLCVVVSCPSVCVPVVVVDDDDHDPGRPHLAHQHPDDPLNVVLVVVLCVVPPPPDPDDDDVNSVVVCVVPVCSSVSCSPPDDDDSVNVPPPPPD